Protein AF-A0A6P0MVK5-F1 (afdb_monomer_lite)

Secondary structure (DSSP, 8-state):
-PPPPHHHHHHHHHHHHHHHHHHSTT--S-HHHHHHHHHHT--TTS-GGGSS-HHHHHHHHHHHHHHTS----TTTS-HHHHHHHHHHH--HHHHTTSHHHHHHHHHHHHSTT------

Radius of gyration: 20.26 Å; chains: 1; bounding box: 54×35×42 Å

Foldseek 3Di:
DDDDPPVNVVVVLVVVLVVCPVPPDNDPDDSVRSVVVVVVVDDPPDDPVPPDDPQVVLVVVLVCCCPPVHNDDSVVSPSVVSVVVVVVPDDPVVVCPDPVVVVQVVVCVVDPPDDDDDD

pLDDT: mean 87.46, std 9.98, range [46.38, 98.06]

Sequence (119 aa):
MKAIPDSAFRLLQQALITRVRQKSHPCSWKDEQLKTWLINQKSSSHDPWQVCCGHDLVEILSVSLRKTFGSNKAAEVEPNRLERNLRLAYEKAYFLKTHLYLKIRTWEANNQPFQVLRD

Structure (mmCIF, N/CA/C/O backbone):
data_AF-A0A6P0MVK5-F1
#
_entry.id   AF-A0A6P0MVK5-F1
#
loop_
_atom_site.group_PDB
_atom_site.id
_atom_site.type_symbol
_atom_site.label_atom_id
_atom_site.label_alt_id
_atom_site.label_comp_id
_atom_site.label_asym_id
_atom_site.label_entity_id
_atom_site.label_seq_id
_atom_site.pdbx_PDB_ins_code
_atom_site.Cartn_x
_atom_site.Cartn_y
_atom_site.Cartn_z
_atom_site.occupancy
_atom_site.B_iso_or_equiv
_atom_site.auth_seq_id
_atom_site.auth_comp_id
_atom_site.auth_asym_id
_atom_site.auth_atom_id
_atom_site.pdbx_PDB_model_num
ATOM 1 N N . MET A 1 1 ? 12.047 -12.802 1.270 1.00 46.38 1 MET A N 1
ATOM 2 C CA . MET A 1 1 ? 12.768 -11.516 1.121 1.00 46.38 1 MET A CA 1
ATOM 3 C C . MET A 1 1 ? 14.142 -11.683 1.764 1.00 46.38 1 MET A C 1
ATOM 5 O O . MET A 1 1 ? 14.179 -12.100 2.914 1.00 46.38 1 MET A O 1
ATOM 9 N N . LYS A 1 2 ? 15.257 -11.486 1.043 1.00 46.84 2 LYS A N 1
ATOM 10 C CA . LYS A 1 2 ? 16.600 -11.546 1.661 1.00 46.84 2 LYS A CA 1
ATOM 11 C C . LYS A 1 2 ? 16.743 -10.380 2.643 1.00 46.84 2 LYS A C 1
ATOM 13 O O . LYS A 1 2 ? 16.338 -9.268 2.316 1.00 46.84 2 LYS A O 1
ATOM 18 N N . ALA A 1 3 ? 17.300 -10.640 3.824 1.00 58.53 3 ALA A N 1
ATOM 19 C CA . ALA A 1 3 ? 17.611 -9.589 4.784 1.00 58.53 3 ALA A CA 1
ATOM 20 C C . ALA A 1 3 ? 18.601 -8.592 4.159 1.00 58.53 3 ALA A C 1
ATOM 22 O O . ALA A 1 3 ? 19.573 -8.995 3.516 1.00 58.53 3 ALA A O 1
ATOM 23 N N . ILE A 1 4 ? 18.335 -7.296 4.324 1.00 62.78 4 ILE A N 1
ATOM 24 C CA . ILE A 1 4 ? 19.257 -6.236 3.908 1.00 62.78 4 ILE A CA 1
ATOM 25 C C . ILE A 1 4 ? 20.486 -6.319 4.828 1.00 62.78 4 ILE A C 1
ATOM 27 O O . ILE A 1 4 ? 20.301 -6.324 6.046 1.00 62.78 4 ILE A O 1
ATOM 31 N N . PRO A 1 5 ? 21.721 -6.381 4.295 1.00 75.44 5 PRO A N 1
ATOM 32 C CA . PRO A 1 5 ? 22.926 -6.371 5.119 1.00 75.44 5 PRO A CA 1
ATOM 33 C C . PRO A 1 5 ? 22.964 -5.138 6.027 1.00 75.44 5 PRO A C 1
ATOM 35 O O . PRO A 1 5 ? 22.631 -4.035 5.588 1.00 75.44 5 PRO A O 1
ATOM 38 N N . ASP A 1 6 ? 23.427 -5.288 7.269 1.00 74.94 6 ASP A N 1
ATOM 39 C CA . ASP A 1 6 ? 23.466 -4.177 8.234 1.00 74.94 6 ASP A CA 1
ATOM 40 C C . ASP A 1 6 ? 24.286 -2.972 7.737 1.00 74.94 6 ASP A C 1
ATOM 42 O O . ASP A 1 6 ? 23.984 -1.826 8.072 1.00 74.94 6 ASP A O 1
ATOM 46 N N . SER A 1 7 ? 25.292 -3.203 6.889 1.00 77.50 7 SER A N 1
ATOM 47 C CA . SER A 1 7 ? 26.063 -2.148 6.223 1.00 77.50 7 SER A CA 1
ATOM 48 C C . SER A 1 7 ? 25.216 -1.320 5.248 1.00 77.50 7 SER A C 1
ATOM 50 O O . SER A 1 7 ? 25.290 -0.091 5.258 1.00 77.50 7 SER A O 1
ATOM 52 N N . ALA A 1 8 ? 24.361 -1.969 4.455 1.00 74.62 8 ALA A N 1
ATOM 53 C CA . ALA A 1 8 ? 23.444 -1.301 3.535 1.00 74.62 8 ALA A CA 1
ATOM 54 C C . ALA A 1 8 ? 22.353 -0.527 4.290 1.00 74.62 8 ALA A C 1
ATOM 56 O O . ALA A 1 8 ? 22.016 0.592 3.905 1.00 74.62 8 ALA A O 1
ATOM 57 N N . PHE A 1 9 ? 21.860 -1.068 5.409 1.00 75.50 9 PHE A N 1
ATOM 58 C CA . PHE A 1 9 ? 20.908 -0.364 6.271 1.00 75.50 9 PHE A CA 1
ATOM 59 C C . PHE A 1 9 ? 21.501 0.932 6.846 1.00 75.50 9 PHE A C 1
ATOM 61 O O . PHE A 1 9 ? 20.851 1.973 6.793 1.00 75.50 9 PHE A O 1
ATOM 68 N N . ARG A 1 10 ? 22.753 0.908 7.326 1.00 78.31 10 ARG A N 1
ATOM 69 C CA . ARG A 1 10 ? 23.443 2.107 7.848 1.00 78.31 10 ARG A CA 1
ATOM 70 C C . ARG A 1 10 ? 23.619 3.196 6.786 1.00 78.31 10 ARG A C 1
ATOM 72 O O . ARG A 1 10 ? 23.412 4.372 7.081 1.00 78.31 10 ARG A O 1
ATOM 79 N N . LEU A 1 11 ? 23.970 2.813 5.558 1.00 76.38 11 LEU A N 1
ATOM 80 C CA . LEU A 1 11 ? 24.098 3.750 4.436 1.00 76.38 11 LEU A CA 1
ATOM 81 C C . LEU A 1 11 ? 22.747 4.386 4.075 1.00 76.38 11 LEU A C 1
ATOM 83 O O . LEU A 1 11 ? 22.658 5.608 3.943 1.00 76.38 11 LEU A O 1
ATOM 87 N N . LEU A 1 12 ? 21.687 3.577 3.987 1.00 79.94 12 LEU A N 1
ATOM 88 C CA . LEU A 1 12 ? 20.324 4.056 3.733 1.00 79.94 12 LEU A CA 1
ATOM 89 C C . LEU A 1 12 ? 19.820 4.969 4.855 1.00 79.94 12 LEU A C 1
ATOM 91 O O . LEU A 1 12 ? 19.219 6.004 4.579 1.00 79.94 12 LEU A O 1
ATOM 95 N N . GLN A 1 13 ? 20.111 4.628 6.110 1.00 82.31 13 GLN A N 1
ATOM 96 C CA . GLN A 1 13 ? 19.761 5.434 7.276 1.00 82.31 13 GLN A CA 1
ATO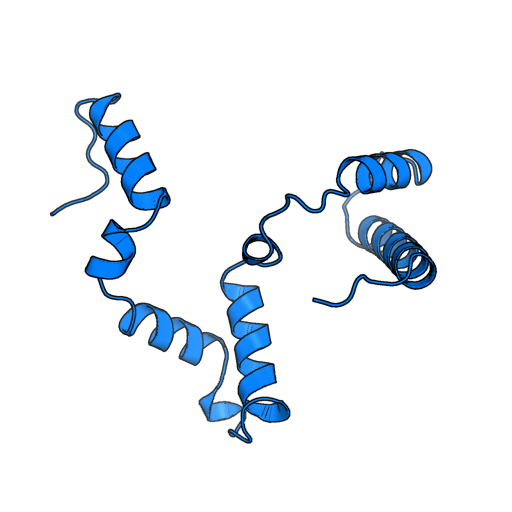M 97 C C . GLN A 1 13 ? 20.394 6.829 7.205 1.00 82.31 13 GLN A C 1
ATOM 99 O O . GLN A 1 13 ? 19.706 7.826 7.427 1.00 82.31 13 GLN 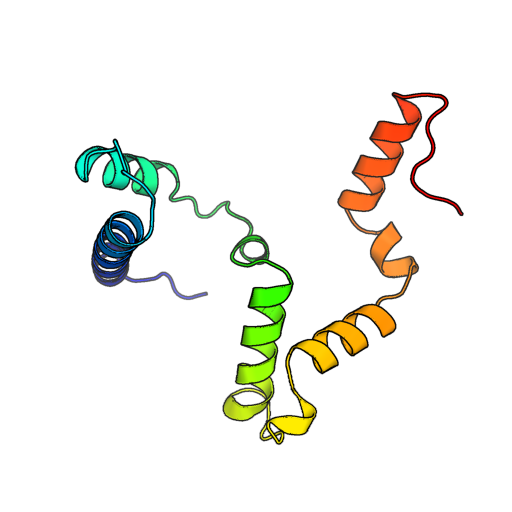A O 1
ATOM 104 N N . GLN A 1 14 ? 21.681 6.921 6.863 1.00 84.00 14 GLN A N 1
ATOM 105 C CA . GLN A 1 14 ? 22.360 8.212 6.751 1.00 84.00 14 GLN A CA 1
ATOM 106 C C . GLN A 1 14 ? 21.804 9.044 5.587 1.00 84.00 14 GLN A C 1
ATOM 108 O O . GLN A 1 14 ? 21.530 10.232 5.762 1.00 84.00 14 GLN A O 1
ATOM 113 N N . ALA A 1 15 ? 21.564 8.417 4.431 1.00 85.69 15 ALA A N 1
ATOM 114 C CA . ALA A 1 15 ? 20.953 9.079 3.280 1.00 85.69 15 ALA A CA 1
ATOM 115 C C . ALA A 1 15 ? 19.538 9.598 3.593 1.00 85.69 15 ALA A C 1
ATOM 117 O O . ALA A 1 15 ? 19.187 10.718 3.212 1.00 85.69 15 ALA A O 1
ATOM 118 N N . LEU A 1 16 ? 18.743 8.818 4.332 1.00 83.44 16 LEU A N 1
ATOM 119 C CA . LEU A 1 16 ? 17.401 9.199 4.766 1.00 83.44 16 LEU A CA 1
ATOM 120 C C . LEU A 1 16 ? 17.434 10.409 5.707 1.00 83.44 16 LEU A C 1
ATOM 122 O O . LEU A 1 16 ? 16.700 11.367 5.476 1.00 83.44 16 LEU A O 1
ATOM 126 N N . ILE A 1 17 ? 18.308 10.408 6.720 1.00 86.06 17 ILE A N 1
ATOM 127 C CA . ILE A 1 17 ? 18.461 11.539 7.655 1.00 86.06 17 ILE A CA 1
ATOM 128 C C . ILE A 1 17 ? 18.832 12.816 6.896 1.00 86.06 17 ILE A C 1
ATOM 130 O O . ILE A 1 17 ? 18.188 13.852 7.081 1.00 86.06 17 ILE A O 1
ATOM 134 N N . THR A 1 18 ? 19.811 12.738 5.988 1.00 86.62 18 THR A N 1
ATOM 135 C CA . THR A 1 18 ? 20.202 13.871 5.138 1.00 86.62 18 THR A CA 1
ATOM 136 C C . THR A 1 18 ? 19.028 14.367 4.297 1.00 86.62 18 THR A C 1
ATOM 138 O O . THR A 1 18 ? 18.805 15.575 4.195 1.00 86.62 18 THR A O 1
ATOM 141 N N . ARG A 1 19 ? 18.232 13.458 3.725 1.00 85.19 19 ARG A N 1
ATOM 142 C CA . ARG A 1 19 ? 17.079 13.833 2.903 1.00 85.19 19 ARG A CA 1
ATOM 143 C C . ARG A 1 19 ? 15.980 14.512 3.718 1.00 85.19 19 ARG A C 1
ATOM 145 O O . ARG A 1 19 ? 15.460 15.534 3.275 1.00 85.19 19 ARG A O 1
ATOM 152 N N . VAL A 1 20 ? 15.659 13.981 4.898 1.00 82.81 20 VAL A N 1
ATOM 153 C CA . VAL A 1 20 ? 14.679 14.565 5.827 1.00 82.81 20 VAL A CA 1
ATOM 154 C C . VAL A 1 20 ? 15.125 15.964 6.253 1.00 82.81 20 VAL A C 1
ATOM 156 O O . VAL A 1 20 ? 14.334 16.897 6.181 1.00 82.81 20 VAL A O 1
ATOM 159 N N . ARG A 1 21 ? 16.405 16.161 6.588 1.00 82.56 21 ARG A N 1
ATOM 160 C CA . ARG A 1 21 ? 16.966 17.489 6.904 1.00 82.56 21 ARG A CA 1
ATOM 161 C C . ARG A 1 21 ? 16.785 18.508 5.784 1.00 82.56 21 ARG A C 1
ATOM 163 O O . ARG A 1 21 ? 16.466 19.658 6.056 1.00 82.56 21 ARG A O 1
ATOM 170 N N . GLN A 1 22 ? 17.011 18.090 4.541 1.00 84.38 22 GLN A N 1
ATOM 171 C CA . GLN A 1 22 ? 16.945 18.976 3.377 1.00 84.38 22 GLN A CA 1
ATOM 172 C C . GLN A 1 22 ? 15.517 19.314 2.939 1.00 84.38 22 GLN A C 1
ATOM 174 O O . GLN A 1 22 ? 15.313 20.330 2.278 1.00 84.38 22 GLN A O 1
ATOM 179 N N . LYS A 1 23 ? 14.548 18.427 3.198 1.00 84.06 23 LYS A N 1
ATOM 180 C CA . LYS A 1 23 ? 13.186 18.532 2.646 1.00 84.06 23 LYS A CA 1
ATOM 181 C C . LYS A 1 23 ? 12.114 18.850 3.680 1.00 84.06 23 LYS A C 1
ATOM 183 O O . LYS A 1 23 ? 11.065 19.364 3.300 1.00 84.06 23 LYS A O 1
ATOM 188 N N . SER A 1 24 ? 12.368 18.594 4.956 1.00 81.25 24 SER A N 1
ATOM 189 C CA . SER A 1 24 ? 11.457 18.971 6.031 1.00 81.25 24 SER A CA 1
ATOM 190 C C . SER A 1 24 ? 11.707 20.420 6.459 1.00 81.25 24 SER A C 1
ATOM 192 O O . SER A 1 24 ? 12.847 20.832 6.662 1.00 81.25 24 SER A O 1
ATOM 194 N N . HIS A 1 25 ? 10.624 21.187 6.612 1.00 64.12 25 HIS A 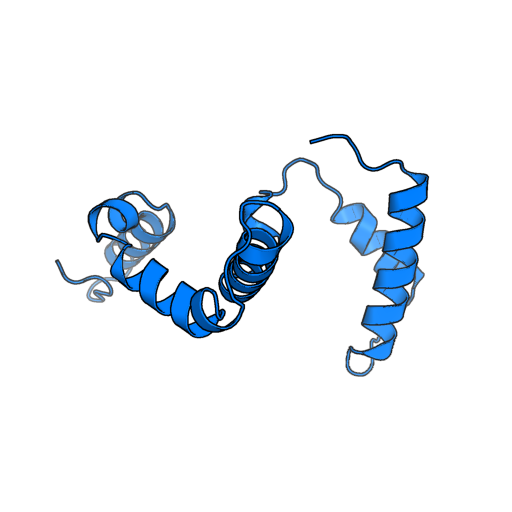N 1
ATOM 195 C CA . HIS A 1 25 ? 10.611 22.519 7.244 1.00 64.12 25 HIS A CA 1
ATOM 196 C C . HIS A 1 25 ? 11.235 22.440 8.655 1.00 64.12 25 HIS A C 1
ATOM 198 O O . HIS A 1 25 ? 11.247 21.335 9.204 1.00 64.12 25 HIS A O 1
ATOM 204 N N . PRO A 1 26 ? 11.800 23.533 9.226 1.00 68.81 26 PRO A N 1
ATOM 205 C CA . PRO A 1 26 ? 12.912 23.493 10.184 1.00 68.81 26 PRO A CA 1
ATOM 206 C C . PRO A 1 26 ? 12.824 22.328 11.171 1.00 68.81 26 PRO A C 1
ATOM 208 O O . PRO A 1 26 ? 12.070 22.343 12.142 1.00 68.81 26 PRO A O 1
ATOM 211 N N . CYS A 1 27 ? 13.594 21.282 10.863 1.00 66.69 27 CYS A N 1
ATOM 212 C CA . CYS A 1 27 ? 13.610 20.048 11.628 1.00 66.69 27 CYS A CA 1
ATOM 213 C C . CYS A 1 27 ? 14.331 20.312 12.954 1.00 66.69 27 CYS A C 1
ATOM 215 O O . CYS A 1 27 ? 15.560 20.407 12.995 1.00 66.69 27 CYS A O 1
ATOM 217 N N . SER A 1 28 ? 13.561 20.449 14.034 1.00 79.94 28 SER A N 1
ATOM 218 C CA . SER A 1 28 ? 14.063 20.709 15.391 1.00 79.94 28 SER A CA 1
ATOM 219 C C . SER A 1 28 ? 14.821 19.526 16.005 1.00 79.94 28 SER A C 1
ATOM 221 O O . SER A 1 28 ? 15.469 19.670 17.039 1.00 79.94 28 SER A O 1
ATOM 223 N N . TRP A 1 29 ? 14.757 18.354 15.374 1.00 82.00 29 TRP A N 1
ATOM 224 C CA . TRP A 1 29 ? 15.352 17.123 15.881 1.00 82.00 29 TRP A CA 1
ATOM 225 C C . TRP A 1 29 ? 16.829 17.070 15.524 1.00 82.00 29 TRP A C 1
ATOM 227 O O . TRP A 1 29 ? 17.193 17.363 14.391 1.00 82.00 29 TRP A O 1
ATOM 237 N N . LYS A 1 30 ? 17.692 16.676 16.462 1.00 85.94 30 LYS A N 1
ATOM 238 C CA . LYS A 1 30 ? 19.110 16.366 16.218 1.00 85.94 30 LYS A CA 1
ATOM 239 C C . LYS A 1 30 ? 19.256 15.044 15.462 1.00 85.94 30 LYS A C 1
ATOM 241 O O . LYS A 1 30 ? 18.368 14.191 15.503 1.00 85.94 30 LYS A O 1
ATOM 246 N N . ASP A 1 31 ? 20.387 14.853 14.794 1.00 85.19 31 ASP A N 1
ATOM 247 C CA . ASP A 1 31 ? 20.640 13.641 14.006 1.00 85.19 31 ASP A CA 1
ATOM 248 C C . ASP A 1 31 ? 20.644 12.389 14.892 1.00 85.19 31 ASP A C 1
ATOM 250 O O . ASP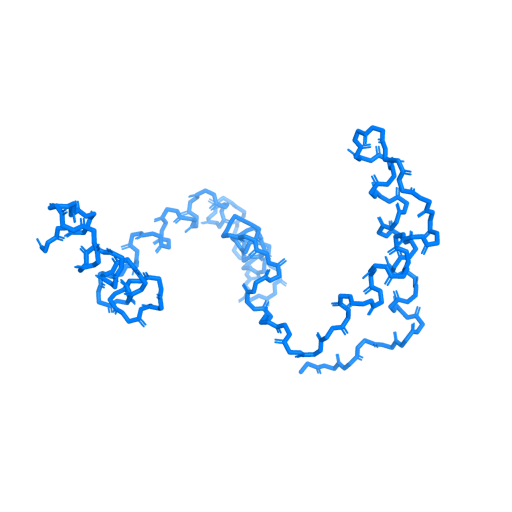 A 1 31 ? 20.128 11.346 14.498 1.00 85.19 31 ASP A O 1
ATOM 254 N N . GLU A 1 32 ? 21.133 12.500 16.124 1.00 87.38 32 GLU A N 1
ATOM 255 C CA . GLU A 1 32 ? 21.097 11.441 17.135 1.00 87.38 32 GLU A CA 1
ATOM 256 C C . GLU A 1 32 ? 19.658 11.063 17.496 1.00 87.38 32 GLU A C 1
ATOM 258 O O . GLU A 1 32 ? 19.343 9.883 17.626 1.00 87.38 32 GLU A O 1
ATOM 263 N N . GLN A 1 33 ? 18.760 12.049 17.594 1.00 86.06 33 GLN A N 1
ATOM 264 C CA . GLN A 1 33 ? 17.344 11.807 17.883 1.00 86.06 33 GLN A CA 1
ATOM 265 C C . GLN A 1 33 ? 16.664 11.091 16.714 1.00 86.06 33 GLN A C 1
ATOM 267 O O . GLN A 1 33 ? 15.927 10.131 16.932 1.00 86.06 33 GLN A O 1
ATOM 272 N N . LEU A 1 34 ? 16.962 11.497 15.475 1.00 84.44 34 LEU A N 1
ATOM 273 C CA . LEU A 1 34 ? 16.469 10.822 14.271 1.00 84.44 34 LEU A CA 1
ATOM 274 C C . LEU A 1 34 ? 17.009 9.389 14.160 1.00 84.44 34 LEU A C 1
ATOM 276 O O . LEU A 1 34 ? 16.259 8.478 13.812 1.00 84.44 34 LEU A O 1
ATOM 280 N N . LYS A 1 35 ? 18.285 9.162 14.496 1.00 87.06 35 LYS A N 1
ATOM 281 C CA . LYS A 1 35 ? 18.892 7.821 14.510 1.00 87.06 35 LYS A CA 1
ATOM 282 C C . LYS A 1 35 ? 18.219 6.912 15.532 1.00 87.06 35 LYS A C 1
ATOM 284 O O . LYS A 1 35 ? 17.822 5.808 15.170 1.00 87.06 35 LYS A O 1
ATOM 289 N N . THR A 1 36 ? 18.067 7.376 16.770 1.00 88.25 36 THR A N 1
ATOM 290 C CA . THR A 1 36 ? 17.400 6.614 17.834 1.00 88.25 36 THR A CA 1
ATOM 291 C C . THR A 1 36 ? 15.953 6.316 17.465 1.00 88.25 36 THR A C 1
ATOM 293 O O . THR A 1 36 ? 15.502 5.183 17.616 1.00 88.25 36 THR A O 1
ATOM 296 N N . TRP A 1 37 ? 15.238 7.295 16.906 1.00 86.31 37 TRP A N 1
ATOM 297 C CA . TRP A 1 37 ? 13.876 7.087 16.428 1.00 86.31 37 TRP A CA 1
ATOM 298 C C . TRP A 1 37 ? 13.810 6.012 15.338 1.00 86.31 37 TRP A C 1
ATOM 300 O O . TRP A 1 37 ? 13.038 5.070 15.483 1.00 86.31 37 TRP A O 1
ATOM 310 N N . LEU A 1 38 ? 14.661 6.077 14.308 1.00 84.38 38 LEU A N 1
ATOM 311 C CA . LEU A 1 38 ? 14.703 5.070 13.239 1.00 84.38 38 LEU A CA 1
ATOM 312 C C . LEU A 1 38 ? 15.018 3.662 13.761 1.00 84.38 38 LEU A C 1
ATOM 314 O O . LEU A 1 38 ? 14.429 2.693 13.288 1.00 84.38 38 LEU A O 1
ATOM 318 N N . ILE A 1 39 ? 15.923 3.541 14.736 1.00 86.19 39 ILE A N 1
ATOM 319 C CA . ILE A 1 39 ? 16.241 2.256 15.374 1.00 86.19 39 ILE A CA 1
ATOM 320 C C . ILE A 1 39 ? 15.021 1.721 16.131 1.00 86.19 39 ILE A C 1
ATOM 322 O O . ILE A 1 39 ? 14.695 0.547 15.988 1.00 86.19 39 ILE A O 1
ATOM 326 N N . ASN A 1 40 ? 14.305 2.577 16.863 1.00 86.56 40 ASN A N 1
ATOM 327 C CA . ASN A 1 40 ? 13.094 2.186 17.590 1.00 86.56 40 ASN A CA 1
ATOM 328 C C . ASN A 1 40 ? 11.932 1.815 16.654 1.00 86.56 40 ASN A C 1
ATOM 330 O O . ASN A 1 40 ? 11.093 0.999 17.019 1.00 86.56 40 ASN A O 1
ATOM 334 N N . GLN A 1 41 ? 11.890 2.385 15.446 1.00 83.06 41 GLN A N 1
ATOM 335 C CA . GLN A 1 41 ? 10.943 1.994 14.399 1.00 83.06 41 GLN A CA 1
ATOM 336 C C . GLN A 1 41 ? 11.408 0.764 13.601 1.00 83.06 41 GLN A C 1
ATOM 338 O O . GLN A 1 41 ? 10.696 0.308 12.712 1.00 83.06 41 GLN A O 1
ATOM 343 N N . LYS A 1 42 ? 12.592 0.192 13.860 1.00 82.31 42 LYS A N 1
ATOM 344 C CA . LYS A 1 42 ? 13.029 -1.029 13.173 1.00 82.31 42 LYS A CA 1
ATOM 345 C C . LYS A 1 42 ? 12.306 -2.228 13.786 1.00 82.31 42 LYS A C 1
ATOM 347 O O . LYS A 1 42 ? 12.695 -2.728 14.833 1.00 82.31 42 LYS A O 1
ATOM 352 N N . SER A 1 43 ? 11.291 -2.735 13.093 1.00 81.75 43 SER A N 1
ATOM 353 C CA . SER A 1 43 ? 10.661 -4.016 13.430 1.00 81.75 43 SER A CA 1
ATOM 354 C C . SER A 1 43 ? 10.428 -4.861 12.184 1.00 81.75 43 SER A C 1
ATOM 356 O O . SER A 1 43 ? 10.058 -4.340 11.132 1.00 81.75 43 SER A O 1
ATOM 358 N N . SER A 1 44 ? 10.611 -6.175 12.306 1.00 77.12 44 SER A N 1
ATOM 359 C CA . SER A 1 44 ? 10.200 -7.153 11.291 1.00 77.12 44 SER A CA 1
ATOM 360 C C . SER A 1 44 ? 8.689 -7.405 11.285 1.00 77.12 44 SER A C 1
ATOM 362 O O . SER A 1 44 ? 8.196 -8.068 10.379 1.00 77.12 44 SER A O 1
ATOM 364 N N . SER A 1 45 ? 7.958 -6.879 12.273 1.00 84.38 45 SER A N 1
ATOM 365 C CA . SER A 1 45 ? 6.501 -7.000 12.383 1.00 84.38 45 SER A CA 1
ATOM 366 C C . SER A 1 45 ? 5.729 -5.948 11.585 1.00 84.38 45 SER A C 1
ATOM 368 O O . SER A 1 45 ? 4.501 -5.967 11.612 1.00 84.38 45 SER A O 1
ATOM 370 N N . HIS A 1 46 ? 6.412 -5.001 10.931 1.00 83.69 46 HIS A N 1
ATOM 371 C CA . HIS A 1 46 ? 5.738 -4.054 10.047 1.00 83.69 46 HIS A CA 1
ATOM 372 C C . HIS A 1 46 ? 5.125 -4.800 8.871 1.00 83.69 46 HIS A C 1
ATOM 374 O O . HIS A 1 46 ? 5.772 -5.663 8.279 1.00 83.69 46 HIS A O 1
ATOM 380 N N . ASP A 1 47 ? 3.898 -4.433 8.517 1.00 81.25 47 ASP A N 1
ATOM 381 C CA . ASP A 1 47 ? 3.253 -4.944 7.319 1.00 81.25 47 ASP A CA 1
ATOM 382 C C . ASP A 1 47 ? 3.981 -4.393 6.078 1.00 81.25 47 ASP A C 1
ATOM 384 O O . ASP A 1 47 ? 3.970 -3.177 5.854 1.00 81.25 47 ASP A O 1
ATOM 388 N N . PRO A 1 48 ? 4.613 -5.247 5.249 1.00 78.56 48 PRO A N 1
ATOM 389 C CA . PRO A 1 48 ? 5.296 -4.798 4.040 1.00 78.56 48 PRO A CA 1
ATOM 390 C C . PRO A 1 48 ? 4.364 -4.079 3.058 1.00 78.56 48 PRO A C 1
ATOM 392 O O . PRO A 1 48 ? 4.832 -3.259 2.270 1.00 78.56 48 PRO A O 1
ATOM 395 N N . TRP A 1 49 ? 3.054 -4.341 3.117 1.00 76.50 49 TRP A N 1
ATOM 396 C CA . TRP A 1 49 ? 2.058 -3.678 2.273 1.00 76.50 49 TRP A CA 1
ATOM 397 C C . TRP A 1 49 ? 1.782 -2.226 2.675 1.00 76.50 49 TRP A C 1
ATOM 399 O O . TRP A 1 49 ? 1.145 -1.500 1.915 1.00 76.50 49 TRP A O 1
ATOM 409 N N . GLN A 1 50 ? 2.291 -1.774 3.825 1.00 80.69 50 GLN A N 1
ATOM 410 C CA . GLN A 1 50 ? 2.187 -0.385 4.281 1.00 80.69 50 GLN A CA 1
ATOM 411 C C . GLN A 1 50 ? 3.416 0.468 3.935 1.00 80.69 50 GLN A C 1
ATOM 413 O O . GLN A 1 50 ? 3.501 1.619 4.356 1.00 80.69 50 GLN A O 1
ATOM 418 N N . VAL A 1 51 ? 4.371 -0.066 3.164 1.00 78.12 51 VAL A N 1
ATOM 419 C CA . VAL A 1 51 ? 5.602 0.657 2.795 1.00 78.12 51 VAL A CA 1
ATOM 420 C C . VAL A 1 51 ? 5.347 1.867 1.890 1.00 78.12 51 VAL A C 1
ATOM 422 O O . VAL A 1 51 ? 6.164 2.784 1.841 1.00 78.12 51 VAL A O 1
ATOM 425 N N . CYS A 1 52 ? 4.235 1.873 1.157 1.00 81.81 52 CYS A N 1
ATOM 426 C CA . CYS A 1 52 ? 3.925 2.881 0.155 1.00 81.81 52 CYS A CA 1
ATOM 427 C C . CYS A 1 52 ? 2.416 3.152 0.099 1.00 81.81 52 CYS A C 1
ATOM 429 O O . CYS A 1 52 ? 1.612 2.273 0.420 1.00 81.81 52 CYS A O 1
ATOM 431 N N . CYS A 1 53 ? 2.014 4.356 -0.318 1.00 86.38 53 CYS A N 1
ATOM 432 C CA . CYS A 1 53 ? 0.596 4.633 -0.545 1.00 86.38 53 CYS A CA 1
ATOM 433 C C . CYS A 1 53 ? 0.119 4.038 -1.884 1.00 86.38 53 CYS A C 1
ATOM 435 O O . CYS A 1 53 ? 0.910 3.519 -2.674 1.00 86.38 53 CYS A O 1
ATOM 437 N N . GLY A 1 54 ? -1.189 4.118 -2.159 1.00 86.25 54 GLY A N 1
ATOM 438 C CA . GLY A 1 54 ? -1.759 3.601 -3.408 1.00 86.25 54 GLY A CA 1
ATOM 439 C C . GLY A 1 54 ? -1.118 4.203 -4.665 1.00 86.25 54 GLY A C 1
ATOM 440 O O . GLY A 1 54 ? -0.855 3.470 -5.613 1.00 86.25 54 GLY A O 1
ATOM 441 N N . HIS A 1 55 ? -0.801 5.502 -4.653 1.00 89.56 55 HIS A N 1
ATOM 442 C CA . HIS A 1 55 ? -0.155 6.186 -5.780 1.00 89.56 55 HIS A CA 1
ATOM 443 C C . HIS A 1 55 ? 1.274 5.686 -6.015 1.00 89.56 55 HIS A C 1
ATOM 445 O O . HIS A 1 55 ? 1.634 5.320 -7.131 1.00 89.56 55 HIS A O 1
ATOM 451 N N . ASP A 1 56 ? 2.067 5.586 -4.947 1.00 90.94 56 ASP A N 1
ATOM 452 C CA . ASP A 1 56 ? 3.434 5.066 -5.021 1.00 90.94 56 ASP A CA 1
ATOM 453 C C . ASP A 1 56 ? 3.459 3.624 -5.559 1.00 90.94 56 ASP A C 1
ATOM 455 O O . ASP A 1 56 ? 4.305 3.271 -6.384 1.00 90.94 56 ASP A O 1
ATOM 459 N N . LEU A 1 57 ? 2.506 2.785 -5.130 1.00 90.50 57 LEU A N 1
ATOM 460 C CA . LEU A 1 57 ? 2.381 1.408 -5.610 1.00 90.50 57 LEU A CA 1
ATOM 461 C C . LEU A 1 57 ? 2.099 1.358 -7.117 1.00 90.50 57 LEU A C 1
ATOM 463 O O . LEU A 1 57 ? 2.669 0.528 -7.828 1.00 90.50 57 LEU A O 1
ATOM 467 N N . VAL A 1 58 ? 1.234 2.242 -7.613 1.00 94.31 58 VAL A N 1
ATOM 468 C CA . VAL A 1 58 ? 0.905 2.336 -9.041 1.00 94.31 58 VAL A CA 1
ATOM 469 C C . VAL A 1 58 ? 2.122 2.789 -9.842 1.00 94.31 58 VAL A C 1
ATOM 471 O O . VAL A 1 58 ? 2.380 2.225 -10.905 1.00 94.31 58 VAL A O 1
ATOM 474 N N . GLU A 1 59 ? 2.900 3.749 -9.347 1.00 94.62 59 GLU A N 1
ATOM 475 C CA . GLU A 1 59 ? 4.141 4.183 -10.001 1.00 94.62 59 GLU A CA 1
ATOM 476 C C . GLU A 1 59 ? 5.148 3.030 -10.113 1.00 94.62 59 GLU A C 1
ATOM 478 O O . GLU A 1 59 ? 5.697 2.759 -11.190 1.00 94.62 59 GLU A O 1
ATOM 483 N N . ILE A 1 60 ? 5.332 2.274 -9.025 1.00 93.31 60 ILE A N 1
ATOM 484 C CA . ILE A 1 60 ? 6.170 1.068 -9.017 1.00 93.31 60 ILE A CA 1
ATOM 485 C C . ILE A 1 60 ? 5.650 0.049 -10.036 1.00 93.31 60 ILE A C 1
ATOM 487 O O . ILE A 1 60 ? 6.439 -0.510 -10.808 1.00 93.31 60 ILE A O 1
ATOM 491 N N . LEU A 1 61 ? 4.336 -0.181 -10.082 1.00 94.25 61 LEU A N 1
ATOM 492 C CA . LEU A 1 61 ? 3.711 -1.095 -11.036 1.00 94.25 61 LEU A CA 1
ATOM 493 C C . LEU A 1 61 ? 3.914 -0.624 -12.485 1.00 94.25 61 LEU A C 1
ATOM 495 O O . LEU A 1 61 ? 4.297 -1.431 -13.332 1.00 94.25 61 LEU A O 1
ATOM 499 N N . SER A 1 62 ? 3.747 0.670 -12.766 1.00 96.31 62 SER A N 1
ATOM 500 C CA . SER A 1 62 ? 3.981 1.278 -14.082 1.00 96.31 62 SER A CA 1
ATOM 501 C C . SER A 1 62 ? 5.414 1.056 -14.566 1.00 96.31 62 SER A C 1
ATOM 503 O O . SER A 1 62 ? 5.649 0.679 -15.716 1.00 96.31 62 SER A O 1
ATOM 505 N N . VAL A 1 63 ? 6.410 1.267 -13.702 1.00 95.69 63 VAL A N 1
ATOM 506 C CA . VAL A 1 63 ? 7.815 0.983 -14.033 1.00 95.69 63 VAL A CA 1
ATOM 507 C C . VAL A 1 63 ? 8.026 -0.515 -14.250 1.00 95.69 63 VAL A C 1
ATOM 509 O O . VAL A 1 63 ? 8.672 -0.909 -15.224 1.00 95.69 63 VAL A O 1
ATOM 512 N N . SER A 1 64 ? 7.455 -1.347 -13.381 1.00 95.19 64 SER A N 1
ATOM 513 C CA . SER A 1 64 ? 7.640 -2.799 -13.416 1.00 95.19 64 SER A CA 1
ATOM 514 C C . SER A 1 64 ? 7.044 -3.427 -14.675 1.00 95.19 64 SER A C 1
ATOM 516 O O . SER A 1 64 ? 7.699 -4.263 -15.290 1.00 95.19 64 SER A O 1
ATOM 518 N N . LEU A 1 65 ? 5.871 -2.986 -15.134 1.00 96.25 65 LEU A N 1
ATOM 519 C CA . LEU A 1 65 ? 5.251 -3.461 -16.380 1.00 96.25 65 LEU A CA 1
ATOM 520 C C . LEU A 1 65 ? 6.045 -3.083 -17.642 1.00 96.25 65 LEU A C 1
ATOM 522 O O . LEU A 1 65 ? 5.886 -3.716 -18.683 1.00 96.25 65 LEU A O 1
ATOM 526 N N . ARG A 1 66 ? 6.918 -2.074 -17.563 1.00 95.56 66 ARG A N 1
ATOM 527 C CA . ARG A 1 66 ? 7.785 -1.666 -18.682 1.00 95.56 66 ARG A CA 1
ATOM 528 C C . ARG A 1 66 ? 9.139 -2.361 -18.700 1.00 95.56 66 ARG A C 1
ATOM 530 O O . ARG A 1 66 ? 9.771 -2.397 -19.751 1.00 95.56 66 ARG A O 1
ATOM 537 N N . LYS A 1 67 ? 9.638 -2.772 -17.531 1.00 93.88 67 LYS A N 1
ATOM 538 C CA . LYS A 1 67 ? 11.052 -3.141 -17.350 1.00 93.88 67 LYS A CA 1
ATOM 539 C C . LYS A 1 67 ? 11.286 -4.508 -16.716 1.00 93.88 67 LYS A C 1
ATOM 541 O O . LYS A 1 67 ? 12.359 -5.064 -16.914 1.00 93.88 67 LYS A O 1
ATOM 546 N N . THR A 1 68 ? 10.333 -5.019 -15.942 1.00 94.50 68 THR A N 1
ATOM 547 C CA . THR A 1 68 ? 10.520 -6.218 -15.110 1.00 94.50 68 THR A CA 1
ATOM 548 C C . THR A 1 68 ? 9.530 -7.317 -15.472 1.00 94.50 68 THR A C 1
ATOM 550 O O . THR A 1 68 ? 9.935 -8.437 -15.757 1.00 94.50 68 THR A O 1
ATOM 553 N N . PHE A 1 69 ? 8.233 -7.009 -15.460 1.00 92.06 69 PHE A N 1
ATOM 554 C CA . PHE A 1 69 ? 7.158 -7.967 -15.734 1.00 92.06 69 PHE A CA 1
ATOM 555 C C . PHE A 1 69 ? 6.695 -7.951 -17.191 1.00 92.06 69 PHE A C 1
ATOM 557 O O . PHE A 1 69 ? 5.980 -8.852 -17.614 1.00 92.06 69 PHE A O 1
ATOM 564 N N . GLY A 1 70 ? 7.095 -6.939 -17.958 1.00 91.56 70 GLY A N 1
ATOM 565 C CA . GLY A 1 70 ? 6.697 -6.784 -19.347 1.00 91.56 70 GLY A CA 1
ATOM 566 C C . GLY A 1 70 ? 7.580 -5.795 -20.094 1.00 91.56 70 GLY A C 1
ATOM 567 O O . GLY A 1 70 ? 8.590 -5.316 -19.576 1.00 91.56 70 GLY A O 1
ATOM 568 N N . SER A 1 71 ? 7.167 -5.498 -21.322 1.00 94.12 71 SER A N 1
AT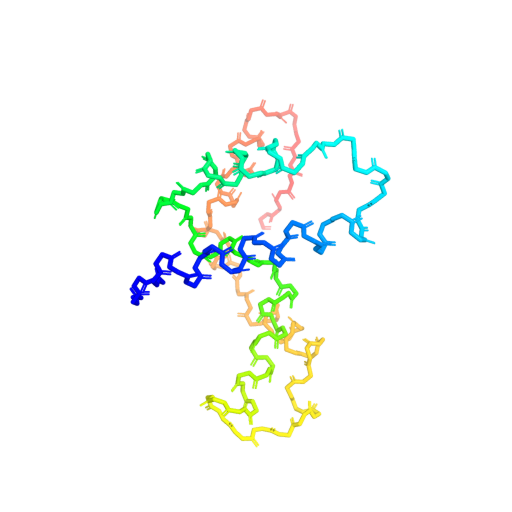OM 569 C CA . SER A 1 71 ? 7.810 -4.563 -22.252 1.00 94.12 71 SER A CA 1
ATOM 570 C C . SER A 1 71 ? 6.814 -3.528 -22.791 1.00 94.12 71 SER A C 1
ATOM 572 O O . SER A 1 71 ? 6.962 -3.020 -23.905 1.00 94.12 71 SER A O 1
ATOM 574 N N . ASN A 1 72 ? 5.770 -3.225 -22.008 1.00 95.38 72 ASN A N 1
ATOM 575 C CA . ASN A 1 72 ? 4.701 -2.316 -22.412 1.00 95.38 72 ASN A CA 1
ATOM 576 C C . ASN A 1 72 ? 5.226 -0.925 -22.777 1.00 95.38 72 ASN A C 1
ATOM 578 O O . ASN A 1 72 ? 6.183 -0.406 -22.189 1.00 95.38 72 ASN A O 1
ATOM 582 N N . LYS A 1 73 ? 4.536 -0.267 -23.712 1.00 94.62 73 LYS A N 1
ATOM 583 C CA . LYS A 1 73 ? 4.821 1.134 -24.035 1.00 94.62 73 LYS A CA 1
ATOM 584 C C . LYS A 1 73 ? 4.395 2.023 -22.872 1.00 94.62 73 LYS A C 1
ATOM 586 O O . LYS A 1 73 ? 3.352 1.806 -22.262 1.00 94.62 73 LYS A O 1
ATOM 591 N N . ALA A 1 74 ? 5.150 3.090 -22.610 1.00 92.69 74 ALA A N 1
ATOM 592 C CA . ALA A 1 74 ? 4.852 4.010 -21.509 1.00 92.69 74 ALA A CA 1
ATOM 593 C C . ALA A 1 74 ? 3.429 4.589 -21.552 1.00 92.69 74 ALA A C 1
ATOM 595 O O . ALA A 1 74 ? 2.801 4.731 -20.510 1.00 92.69 74 ALA A O 1
ATOM 596 N N . ALA A 1 75 ? 2.897 4.846 -22.749 1.00 92.44 75 ALA A N 1
ATOM 597 C CA . ALA A 1 75 ? 1.537 5.349 -22.924 1.00 92.44 75 ALA A CA 1
ATOM 598 C C . ALA A 1 75 ? 0.438 4.351 -22.499 1.00 92.44 75 ALA A C 1
ATOM 600 O O . ALA A 1 75 ? -0.674 4.772 -22.179 1.00 92.44 75 ALA A O 1
ATOM 601 N N . GLU A 1 76 ? 0.713 3.043 -22.512 1.00 92.00 76 GLU A N 1
ATOM 602 C CA . GLU A 1 76 ? -0.255 1.989 -22.162 1.00 92.00 76 GLU A CA 1
ATOM 603 C C . GLU A 1 76 ? -0.373 1.797 -20.650 1.00 92.00 76 GLU A C 1
ATOM 605 O O . GLU A 1 76 ? -1.460 1.522 -20.146 1.00 92.00 76 GLU A O 1
ATOM 610 N N . VAL A 1 77 ? 0.740 1.978 -19.937 1.00 95.06 77 VAL A N 1
ATOM 611 C CA . VAL A 1 77 ? 0.870 1.733 -18.493 1.00 95.06 77 VAL A CA 1
ATOM 612 C C . VAL A 1 77 ? 1.166 3.017 -17.723 1.00 95.06 77 VAL A C 1
ATOM 614 O O . VAL A 1 77 ? 1.885 3.015 -16.728 1.00 95.06 77 VAL A O 1
ATOM 617 N N . GLU A 1 78 ? 0.631 4.134 -18.206 1.00 95.81 78 GLU A N 1
ATOM 618 C CA . GLU A 1 78 ? 0.705 5.421 -17.519 1.00 95.81 78 GLU A CA 1
ATOM 619 C C . GLU A 1 78 ? -0.011 5.333 -16.147 1.00 95.81 78 GLU A C 1
ATOM 621 O O . GLU A 1 78 ? -1.077 4.708 -16.065 1.00 95.81 78 GLU A O 1
ATOM 626 N N . PRO A 1 79 ? 0.559 5.901 -15.065 1.00 94.69 79 PRO A N 1
ATOM 627 C CA . PRO A 1 79 ? 0.052 5.721 -13.702 1.00 94.69 79 PRO A CA 1
ATOM 628 C C . PRO A 1 79 ? -1.430 6.072 -13.517 1.00 94.69 79 PRO A C 1
ATOM 630 O O . PRO A 1 79 ? -2.185 5.254 -12.989 1.00 94.69 79 PRO A O 1
ATOM 633 N N . ASN A 1 80 ? -1.898 7.217 -14.024 1.00 94.88 80 ASN A N 1
ATOM 634 C CA . ASN A 1 80 ? -3.302 7.617 -13.873 1.00 94.88 80 ASN A CA 1
ATOM 635 C C . ASN A 1 80 ? -4.262 6.651 -14.588 1.00 94.88 80 ASN A C 1
ATOM 637 O O . ASN A 1 80 ? -5.358 6.354 -14.093 1.00 94.88 80 ASN A O 1
ATOM 641 N N . ARG A 1 81 ? -3.867 6.128 -15.757 1.00 94.75 81 ARG A N 1
ATOM 642 C CA . ARG A 1 81 ? -4.622 5.084 -16.466 1.00 94.75 81 ARG A CA 1
ATOM 643 C C . ARG A 1 81 ? -4.669 3.787 -15.667 1.00 94.75 81 ARG A C 1
ATOM 645 O O . ARG A 1 81 ? -5.749 3.207 -15.558 1.00 94.75 81 ARG A O 1
ATOM 652 N N . LEU A 1 82 ? -3.537 3.342 -15.121 1.00 95.50 82 LEU A N 1
ATOM 653 C CA . LEU A 1 82 ? -3.473 2.131 -14.300 1.00 95.50 82 LEU A CA 1
ATOM 654 C C . LEU A 1 82 ? -4.343 2.263 -13.053 1.00 95.50 82 LEU A C 1
ATOM 656 O O . LEU A 1 82 ? -5.164 1.389 -12.800 1.00 95.50 82 LEU A O 1
ATOM 660 N N . GLU A 1 83 ? -4.240 3.375 -12.333 1.00 94.88 83 GLU A N 1
ATOM 661 C CA . GLU A 1 83 ? -5.099 3.685 -11.192 1.00 94.88 83 GLU A CA 1
ATOM 662 C C . GLU A 1 83 ? -6.582 3.570 -11.517 1.00 94.88 83 GLU A C 1
ATOM 664 O O . GLU A 1 83 ? -7.341 2.919 -10.796 1.00 94.88 83 GLU A O 1
ATOM 669 N N . ARG A 1 84 ? -7.008 4.209 -12.611 1.00 94.38 84 ARG A N 1
ATOM 670 C CA . ARG A 1 84 ? -8.403 4.157 -13.044 1.00 94.38 84 ARG A CA 1
ATOM 671 C C . ARG A 1 84 ? -8.821 2.721 -13.337 1.00 94.38 84 ARG A C 1
ATOM 673 O O . ARG A 1 84 ? -9.877 2.301 -12.878 1.00 94.38 84 ARG A O 1
ATOM 680 N N . ASN A 1 85 ? -8.001 1.977 -14.073 1.00 94.62 85 ASN A N 1
ATOM 681 C CA . ASN A 1 85 ? -8.301 0.594 -14.427 1.00 94.62 85 ASN A CA 1
ATOM 682 C C . ASN A 1 85 ? -8.375 -0.305 -13.184 1.00 94.62 85 ASN A C 1
ATOM 684 O O . ASN A 1 85 ? -9.296 -1.107 -13.078 1.00 94.62 85 ASN A O 1
ATOM 688 N N . LEU A 1 86 ? -7.464 -0.132 -12.222 1.00 94.25 86 LEU A N 1
ATOM 689 C CA . LEU A 1 86 ? -7.473 -0.863 -10.954 1.00 94.25 86 LEU A CA 1
ATOM 690 C C . LEU A 1 86 ? -8.736 -0.563 -10.142 1.00 94.25 86 LEU A C 1
ATOM 692 O O . LEU A 1 86 ? -9.357 -1.490 -9.636 1.00 94.25 86 LEU A O 1
ATOM 696 N N . ARG A 1 87 ? -9.163 0.706 -10.067 1.00 92.81 87 ARG A N 1
ATOM 697 C CA . ARG A 1 87 ? -10.425 1.081 -9.406 1.00 92.81 87 ARG A CA 1
ATOM 698 C C . ARG A 1 87 ? -11.643 0.464 -10.093 1.00 92.81 87 ARG A C 1
ATOM 700 O O . ARG A 1 87 ? -12.541 0.002 -9.403 1.00 92.81 87 ARG A O 1
ATOM 707 N N . LEU A 1 88 ? -11.668 0.438 -11.427 1.00 95.00 88 LEU A N 1
ATOM 708 C CA . LEU A 1 88 ? -12.766 -0.162 -12.197 1.00 95.00 88 LEU A CA 1
ATOM 709 C C . LEU A 1 88 ? -12.821 -1.688 -12.059 1.00 95.00 88 LEU A C 1
ATOM 711 O O . LEU A 1 88 ? -13.907 -2.257 -12.046 1.00 95.00 88 LEU A O 1
ATOM 715 N N . ALA A 1 89 ? -11.665 -2.341 -11.950 1.00 95.44 89 ALA A N 1
ATOM 716 C CA . ALA A 1 89 ? -11.573 -3.782 -11.738 1.00 95.44 89 ALA A CA 1
ATOM 717 C C . ALA A 1 89 ? -11.851 -4.195 -10.281 1.00 95.44 89 ALA A C 1
ATOM 719 O O . ALA A 1 89 ? -12.015 -5.380 -9.998 1.00 95.44 89 ALA A O 1
ATOM 720 N N . TYR A 1 90 ? -11.876 -3.245 -9.341 1.00 94.00 90 TYR A N 1
ATOM 721 C CA . TYR A 1 90 ? -12.055 -3.538 -7.926 1.00 94.00 90 TYR A CA 1
ATOM 722 C C . TYR A 1 90 ? -13.535 -3.697 -7.567 1.00 94.00 90 TYR A C 1
ATOM 724 O O . TYR A 1 90 ? -14.275 -2.732 -7.383 1.00 94.00 90 TYR A O 1
ATOM 732 N N . GLU A 1 91 ? -13.967 -4.946 -7.441 1.00 94.94 91 GLU A N 1
ATOM 733 C CA . GLU A 1 91 ? -15.346 -5.282 -7.098 1.00 94.94 91 GLU A CA 1
ATOM 734 C C . GLU A 1 91 ? -15.676 -5.040 -5.616 1.00 94.94 91 GLU A C 1
ATOM 736 O O . GLU A 1 91 ? -14.865 -5.285 -4.714 1.00 94.94 91 GLU A O 1
ATOM 741 N N . LYS A 1 92 ? -16.940 -4.676 -5.345 1.00 93.00 92 LYS A N 1
ATOM 742 C CA . LYS A 1 92 ? -17.482 -4.512 -3.982 1.00 93.00 92 LYS A CA 1
ATOM 743 C C . LYS A 1 92 ? -17.224 -5.745 -3.109 1.00 93.00 92 LYS A C 1
ATOM 745 O O . LYS A 1 92 ? -16.899 -5.600 -1.934 1.00 93.00 92 LYS A O 1
ATOM 750 N N . ALA A 1 93 ? -17.301 -6.951 -3.675 1.00 95.19 93 ALA A N 1
ATOM 751 C CA . ALA A 1 93 ? -17.056 -8.198 -2.950 1.00 95.19 93 ALA A CA 1
ATOM 752 C C . ALA A 1 93 ? -15.647 -8.279 -2.330 1.00 95.19 93 ALA A C 1
ATOM 754 O O . ALA A 1 93 ? -15.484 -8.889 -1.271 1.00 95.19 93 ALA A O 1
ATOM 755 N N . TYR A 1 94 ? -14.637 -7.651 -2.942 1.00 94.81 94 TYR A N 1
ATOM 756 C CA . TYR A 1 94 ? -13.301 -7.554 -2.354 1.00 94.81 94 TYR A CA 1
ATOM 757 C C . TYR A 1 94 ? -13.265 -6.533 -1.218 1.00 94.81 94 TYR A C 1
ATOM 759 O O . TYR A 1 94 ? -12.673 -6.814 -0.176 1.00 94.81 94 TYR A O 1
ATOM 767 N N . PHE A 1 95 ? -13.950 -5.394 -1.371 1.00 93.44 95 PHE A N 1
ATOM 768 C CA . PHE A 1 95 ? -14.035 -4.370 -0.328 1.00 93.44 95 PHE A CA 1
ATOM 769 C C . PHE A 1 95 ? -14.650 -4.909 0.969 1.00 93.44 95 PHE A C 1
ATOM 771 O O . PHE A 1 95 ? -14.094 -4.684 2.046 1.00 93.44 95 PHE A O 1
ATOM 778 N N . LEU A 1 96 ? -15.735 -5.685 0.868 1.00 95.12 96 LEU A N 1
ATOM 779 C CA . LEU A 1 96 ? -16.427 -6.280 2.022 1.00 95.12 96 LEU A CA 1
ATOM 780 C C . LEU A 1 96 ? -15.533 -7.213 2.857 1.00 95.12 96 LEU A C 1
ATOM 782 O O . LEU A 1 96 ? -15.794 -7.424 4.038 1.00 95.12 96 LEU A O 1
ATOM 786 N N . LYS A 1 97 ? -14.465 -7.757 2.261 1.00 95.19 97 LYS A N 1
ATOM 787 C CA . LYS A 1 97 ? -13.502 -8.642 2.935 1.00 95.19 97 LYS A CA 1
ATOM 788 C C . LYS A 1 97 ? -12.374 -7.880 3.636 1.00 95.19 97 LYS A C 1
ATOM 790 O O . LYS A 1 97 ? -11.543 -8.496 4.300 1.00 95.19 97 LYS A O 1
ATOM 795 N N . THR A 1 98 ? -12.299 -6.559 3.478 1.00 92.94 98 THR A N 1
ATOM 796 C CA . THR A 1 98 ? -11.220 -5.760 4.065 1.00 92.94 98 THR A CA 1
ATOM 797 C C . THR A 1 98 ? -11.456 -5.482 5.547 1.00 92.94 98 THR A C 1
ATOM 799 O O . THR A 1 98 ? -12.582 -5.309 6.012 1.00 92.94 98 THR A O 1
ATOM 802 N N . HIS A 1 99 ? -10.367 -5.334 6.302 1.00 93.75 99 HIS A N 1
ATOM 803 C CA . HIS A 1 99 ? -10.447 -4.880 7.690 1.00 93.75 99 HIS A CA 1
ATOM 804 C C . HIS A 1 99 ? -10.945 -3.426 7.801 1.00 93.75 99 HIS A C 1
ATOM 806 O O . HIS A 1 99 ? -11.510 -3.040 8.821 1.00 93.75 99 HIS A O 1
ATOM 812 N N . LEU A 1 100 ? -10.778 -2.625 6.739 1.00 93.62 100 LEU A N 1
ATOM 813 C CA . LEU A 1 100 ? -11.337 -1.278 6.651 1.00 93.62 100 LEU A CA 1
ATOM 814 C C . LEU A 1 100 ? -12.869 -1.310 6.662 1.00 93.62 100 LEU A C 1
ATOM 816 O O . LEU A 1 100 ? -13.474 -0.589 7.450 1.00 93.62 100 LEU A O 1
ATOM 820 N N . TYR A 1 101 ? -13.487 -2.174 5.851 1.00 95.88 101 TYR A N 1
ATOM 821 C CA . TYR A 1 101 ? -14.938 -2.358 5.857 1.00 95.88 101 TYR A CA 1
ATOM 822 C C . TYR A 1 101 ? -15.452 -2.719 7.255 1.00 95.88 101 TYR A C 1
ATOM 824 O O . TYR A 1 101 ? -16.356 -2.061 7.768 1.00 95.88 101 TYR A O 1
ATOM 832 N N . LEU A 1 102 ? -14.823 -3.707 7.905 1.00 96.25 102 LEU A N 1
ATOM 833 C CA . LEU A 1 102 ? -15.184 -4.118 9.266 1.00 96.25 102 LEU A CA 1
ATOM 834 C C . LEU A 1 102 ? -15.083 -2.955 10.257 1.00 96.25 102 LEU A C 1
ATOM 836 O O . LEU A 1 102 ? -16.019 -2.715 11.011 1.00 96.25 102 LEU A O 1
ATOM 840 N N . LYS A 1 103 ? -13.986 -2.190 10.217 1.00 97.31 103 LYS A N 1
ATOM 841 C CA . LYS A 1 103 ? -13.799 -1.012 11.075 1.00 97.31 103 LYS A CA 1
ATOM 842 C C . LYS A 1 103 ? -14.877 0.047 10.862 1.00 97.31 103 LYS A C 1
ATOM 844 O O . LYS A 1 103 ? -15.355 0.606 11.846 1.00 97.31 103 LYS A O 1
ATOM 849 N N . ILE A 1 104 ? -15.272 0.306 9.613 1.00 97.44 104 ILE A N 1
ATOM 850 C CA . ILE A 1 104 ? -16.348 1.256 9.309 1.00 97.44 104 ILE A CA 1
ATOM 851 C C . ILE A 1 104 ? -17.671 0.757 9.902 1.00 97.44 104 ILE A C 1
ATOM 853 O O . ILE A 1 104 ? -18.337 1.517 10.597 1.00 97.44 104 ILE A O 1
ATOM 857 N N . ARG A 1 105 ? -18.013 -0.527 9.728 1.00 96.88 105 ARG A N 1
ATOM 858 C CA . ARG A 1 105 ? -19.240 -1.109 10.304 1.00 96.88 105 ARG A CA 1
ATOM 859 C C . ARG A 1 105 ? -19.251 -1.095 11.831 1.00 96.88 105 ARG A C 1
ATOM 861 O O . ARG A 1 105 ? -20.258 -0.729 12.430 1.00 96.88 105 ARG A O 1
ATOM 868 N N . THR A 1 106 ? -18.137 -1.450 12.472 1.00 97.69 106 THR A N 1
ATOM 869 C CA . THR A 1 106 ? -18.001 -1.355 13.933 1.00 97.69 106 THR A CA 1
ATOM 870 C C . THR A 1 106 ? -18.190 0.084 14.406 1.00 97.69 106 THR A C 1
ATOM 872 O O . THR A 1 106 ? -18.842 0.320 15.421 1.00 97.69 106 THR A O 1
ATOM 875 N N . TRP A 1 107 ? -17.638 1.054 13.674 1.00 98.06 107 TRP A N 1
ATOM 876 C CA . TRP A 1 107 ? -17.820 2.463 13.993 1.00 98.06 107 TRP A CA 1
ATOM 877 C C . TRP A 1 107 ? -19.288 2.893 13.859 1.00 98.06 107 TRP A C 1
ATOM 879 O O . TRP A 1 107 ? -19.806 3.485 14.799 1.00 98.06 107 TRP A O 1
ATOM 889 N N . GLU A 1 108 ? -19.981 2.541 12.770 1.00 97.81 108 GLU A N 1
ATOM 890 C CA . GLU A 1 108 ? -21.412 2.848 12.578 1.00 97.81 108 GLU A CA 1
ATOM 891 C C . GLU A 1 108 ? -22.273 2.292 13.722 1.00 97.81 108 GLU A C 1
ATOM 893 O O . GLU A 1 108 ? -23.094 3.010 14.294 1.00 97.81 108 GLU A O 1
ATOM 898 N N . ALA A 1 109 ? -22.053 1.033 14.117 1.00 96.44 109 ALA A N 1
ATOM 899 C CA . ALA A 1 109 ? -22.796 0.395 15.206 1.00 96.44 109 ALA A CA 1
ATOM 900 C C . ALA A 1 109 ? -22.667 1.160 16.538 1.00 96.44 109 ALA A C 1
ATOM 902 O O . ALA A 1 109 ? -23.64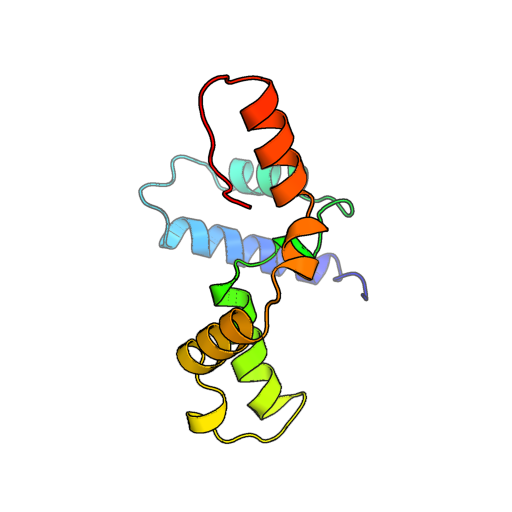2 1.292 17.274 1.00 96.44 109 ALA A O 1
ATOM 903 N N . ASN A 1 110 ? -21.484 1.714 16.812 1.00 98.06 110 ASN A N 1
ATOM 904 C CA . ASN A 1 110 ? -21.208 2.480 18.029 1.00 98.06 110 ASN A CA 1
ATOM 905 C C . ASN A 1 110 ? -21.638 3.955 17.941 1.00 98.06 110 ASN A C 1
ATOM 907 O O . ASN A 1 110 ? -21.636 4.645 18.958 1.00 98.06 110 ASN A O 1
ATOM 911 N N . ASN A 1 111 ? -21.972 4.455 16.748 1.00 97.75 111 ASN A N 1
ATOM 912 C CA . ASN A 1 111 ? -22.234 5.872 16.486 1.00 97.75 111 ASN A CA 1
ATOM 913 C C . ASN A 1 111 ? -23.573 6.060 15.761 1.00 97.75 111 ASN A C 1
ATOM 915 O O . ASN A 1 111 ? -23.657 6.722 14.729 1.00 97.75 111 ASN A O 1
ATOM 919 N N . GLN A 1 112 ? -24.647 5.480 16.296 1.00 94.06 112 GLN A N 1
ATOM 920 C CA . GLN A 1 112 ? -25.988 5.739 15.770 1.00 94.06 112 GLN A CA 1
ATOM 921 C C . GLN A 1 112 ? -26.348 7.236 15.900 1.00 94.06 112 GLN A C 1
ATOM 923 O O . GLN A 1 112 ? -26.014 7.846 16.919 1.00 94.06 112 GLN A O 1
ATOM 928 N N . PRO A 1 113 ? -27.022 7.847 14.903 1.00 94.00 113 PRO A N 1
ATOM 929 C CA . PRO A 1 113 ? -27.636 7.231 13.717 1.00 94.00 113 PRO A CA 1
ATOM 930 C C . PRO A 1 113 ? -26.767 7.295 12.439 1.00 94.00 113 PRO A C 1
ATOM 932 O O . PRO A 1 113 ? -27.301 7.239 11.332 1.00 94.00 113 PRO A O 1
ATOM 935 N N . PHE A 1 114 ? -25.449 7.494 12.541 1.00 96.44 114 PHE A N 1
ATOM 936 C CA . PHE A 1 114 ? -24.610 7.736 11.364 1.00 96.44 114 PHE A CA 1
ATOM 937 C C . PHE A 1 114 ? -24.405 6.476 10.512 1.00 96.44 114 PHE A C 1
ATOM 939 O O . PHE A 1 114 ? -24.033 5.418 11.016 1.00 96.44 114 PHE A O 1
ATOM 946 N N . GLN A 1 115 ? -24.572 6.630 9.193 1.00 95.50 115 GLN A N 1
ATOM 947 C CA . GLN A 1 115 ? -24.326 5.589 8.196 1.00 95.50 115 GLN A CA 1
ATOM 948 C C . GLN A 1 115 ? -23.395 6.114 7.094 1.00 95.50 115 GLN A C 1
ATOM 950 O O . GLN A 1 115 ? -23.713 7.067 6.381 1.00 95.50 115 GLN A O 1
ATOM 955 N N . VAL A 1 116 ? -22.238 5.473 6.961 1.00 95.25 116 VAL A N 1
ATOM 956 C CA . VAL A 1 116 ? -21.181 5.748 5.981 1.00 95.25 116 VAL A CA 1
ATOM 957 C C . VAL A 1 116 ? -21.365 4.876 4.739 1.00 95.25 116 VAL A C 1
ATOM 959 O O . VAL A 1 116 ? -21.284 5.372 3.615 1.00 95.25 116 VAL A O 1
ATOM 962 N N . LEU A 1 117 ? -21.614 3.578 4.924 1.00 94.31 117 LEU A N 1
ATOM 963 C CA . LEU A 1 117 ? -21.753 2.611 3.840 1.00 94.31 117 LEU A CA 1
ATOM 964 C C . LEU A 1 117 ? -23.227 2.338 3.550 1.00 94.31 117 LEU A C 1
ATOM 966 O O . LEU A 1 117 ? -23.989 1.907 4.420 1.00 94.31 117 LEU A O 1
ATOM 970 N N . ARG A 1 118 ? -23.606 2.560 2.290 1.00 85.62 118 ARG A N 1
ATOM 971 C CA . ARG A 1 118 ? -24.914 2.191 1.745 1.00 85.62 118 ARG A CA 1
ATOM 972 C C . ARG A 1 118 ? -24.810 0.826 1.071 1.00 85.62 118 ARG A C 1
ATOM 974 O O . ARG A 1 118 ? -23.818 0.538 0.391 1.00 85.62 118 ARG A O 1
ATOM 981 N N . ASP A 1 119 ? -25.810 -0.009 1.305 1.00 68.69 119 ASP A N 1
ATOM 982 C CA . ASP A 1 119 ? -25.896 -1.341 0.709 1.00 68.69 119 ASP A CA 1
ATOM 983 C C . ASP A 1 119 ? -26.274 -1.279 -0.773 1.00 68.69 119 ASP A C 1
ATOM 985 O O . ASP A 1 119 ? -27.025 -0.359 -1.163 1.00 68.69 119 ASP A O 1
#